Protein AF-A0A9D2WRX0-F1 (afdb_monomer)

R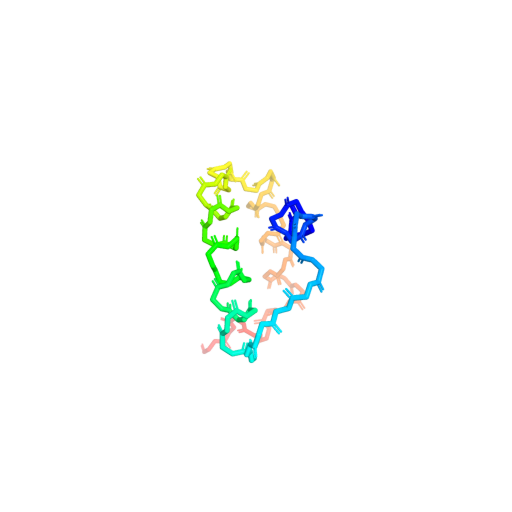adius of gyration: 18.71 Å; Cα contacts (8 Å, |Δi|>4): 11; chains: 1; bounding box: 39×17×48 Å

Secondary structure (DSSP, 8-state):
-THHHHTT-S--SSHHHHHHHHHHHHHHHHTT--SPPTTHHHHHHHHHHHTHHHH--

pLDDT: mean 90.1, std 6.88, range [58.06, 96.25]

Nearest PDB struct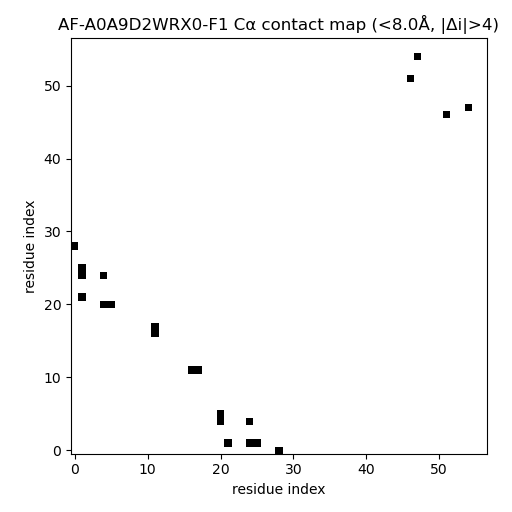ures (foldseek):
  7wtt-assembly1_R  TM=4.620E-01  e=8.871E+00  Homo sapiens

Mean predicted aligned error: 5.79 Å

Organism: NCBI:txid182264

Foldseek 3Di:
DLCVQCVVPPDDPDPVRVVVSSVVSVVVVVVVPPDDDPPVVVVVVVCCVVVVVVVDD

Structure (mmCIF, N/CA/C/O backbone):
data_AF-A0A9D2WRX0-F1
#
_entry.id   AF-A0A9D2WRX0-F1
#
loop_
_atom_site.group_PDB
_atom_site.id
_atom_site.type_symbol
_atom_site.label_atom_id
_atom_site.label_alt_id
_atom_site.label_comp_id
_atom_site.label_asym_id
_atom_site.label_entity_id
_atom_site.label_seq_id
_atom_site.pdbx_PDB_ins_code
_atom_site.Cartn_x
_atom_site.Cartn_y
_atom_site.Cartn_z
_atom_site.occupancy
_atom_site.B_iso_or_equiv
_atom_site.auth_seq_id
_atom_site.auth_comp_id
_atom_site.auth_asym_id
_atom_site.auth_atom_id
_atom_site.pdbx_PDB_model_num
ATOM 1 N N . MET A 1 1 ? 3.235 -6.414 10.715 1.00 74.50 1 MET A N 1
ATOM 2 C CA . MET A 1 1 ? 2.136 -7.303 10.276 1.00 74.50 1 MET A CA 1
ATOM 3 C C . MET A 1 1 ? 0.831 -6.883 10.931 1.00 74.50 1 MET A C 1
ATOM 5 O O . MET A 1 1 ? 0.856 -6.512 12.102 1.00 74.50 1 MET A O 1
ATOM 9 N N . VAL A 1 2 ? -0.287 -6.986 10.205 1.00 84.38 2 VAL A N 1
ATOM 10 C CA . VAL A 1 2 ? -1.644 -6.660 10.696 1.00 84.38 2 VAL A CA 1
ATOM 11 C C . VAL A 1 2 ? -2.010 -7.472 11.947 1.00 84.38 2 VAL A C 1
ATOM 13 O O . VAL A 1 2 ? -2.577 -6.926 12.886 1.00 84.38 2 VAL A O 1
ATOM 16 N N . ARG A 1 3 ? -1.535 -8.724 12.048 1.00 86.00 3 ARG A N 1
ATOM 17 C CA . ARG A 1 3 ? -1.701 -9.599 13.227 1.00 86.00 3 ARG A CA 1
ATOM 18 C C . ARG A 1 3 ? -1.259 -8.965 14.554 1.00 86.00 3 ARG A C 1
ATOM 20 O O . ARG A 1 3 ? -1.813 -9.277 15.602 1.00 86.00 3 ARG A O 1
ATOM 27 N N . LYS A 1 4 ? -0.287 -8.041 14.532 1.00 87.44 4 LYS A N 1
ATOM 28 C CA . LYS A 1 4 ? 0.143 -7.303 15.734 1.00 87.44 4 LYS A CA 1
ATOM 29 C C . LYS A 1 4 ? -0.989 -6.454 16.325 1.00 87.44 4 LYS A C 1
ATOM 31 O O . LYS A 1 4 ? -1.033 -6.294 17.540 1.00 87.44 4 LYS A O 1
ATOM 36 N N . PHE A 1 5 ? -1.856 -5.913 15.476 1.00 83.75 5 PHE A N 1
ATOM 37 C CA . PHE A 1 5 ? -2.932 -4.999 15.852 1.00 83.75 5 PHE A CA 1
ATOM 38 C C . PHE A 1 5 ? -4.244 -5.729 16.168 1.00 83.75 5 PHE A C 1
ATOM 40 O O . PHE A 1 5 ? -5.064 -5.200 16.908 1.00 83.75 5 PHE A O 1
ATOM 47 N N . THR A 1 6 ? -4.418 -6.962 15.682 1.00 85.06 6 THR A N 1
ATOM 48 C CA . THR A 1 6 ? -5.606 -7.787 15.960 1.00 85.06 6 THR A CA 1
ATOM 49 C C . THR A 1 6 ? -5.414 -8.787 17.104 1.00 85.06 6 THR A C 1
ATOM 51 O O . THR A 1 6 ? -6.393 -9.309 17.619 1.00 85.06 6 THR A O 1
ATOM 54 N N . LYS A 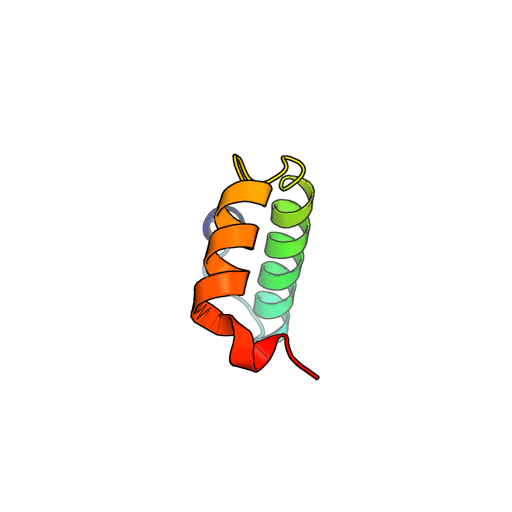1 7 ? -4.184 -9.013 17.593 1.00 84.06 7 LYS A N 1
ATOM 55 C CA . LYS A 1 7 ? -3.910 -9.988 18.674 1.00 84.06 7 LYS A CA 1
ATOM 56 C C . LYS A 1 7 ? -4.665 -9.741 19.990 1.00 84.06 7 LYS A C 1
ATOM 58 O O . LYS A 1 7 ? -4.816 -10.669 20.770 1.00 84.06 7 LYS A O 1
ATOM 63 N N . ALA A 1 8 ? -5.076 -8.499 20.258 1.00 80.12 8 ALA A N 1
ATOM 64 C CA . ALA A 1 8 ? -5.755 -8.108 21.497 1.00 80.12 8 ALA A CA 1
ATOM 65 C C . ALA A 1 8 ? -7.290 -8.188 21.407 1.00 80.12 8 ALA A C 1
ATOM 67 O O . ALA A 1 8 ? -7.963 -8.150 22.433 1.00 80.12 8 ALA A O 1
ATOM 68 N N . LYS A 1 9 ? -7.855 -8.290 20.197 1.00 81.50 9 LYS A N 1
ATOM 69 C CA . LYS A 1 9 ? -9.298 -8.420 19.966 1.00 81.50 9 LYS A CA 1
ATOM 70 C C . LYS A 1 9 ? -9.543 -9.515 18.936 1.00 81.50 9 LYS A C 1
ATOM 72 O O . LYS A 1 9 ? -9.361 -9.300 17.743 1.00 81.50 9 LYS A O 1
ATOM 77 N N . ALA A 1 10 ? -9.957 -10.680 19.429 1.00 78.62 10 ALA A N 1
ATOM 78 C CA . ALA A 1 10 ? -10.324 -11.825 18.599 1.00 78.62 10 ALA A CA 1
ATOM 79 C C . ALA A 1 10 ? -11.743 -11.707 18.015 1.00 78.62 10 ALA A C 1
ATOM 81 O O . ALA A 1 10 ? -12.012 -12.271 16.961 1.00 78.62 10 ALA A O 1
ATOM 82 N N . ILE A 1 11 ? -12.636 -10.962 18.678 1.00 86.69 11 ILE A N 1
ATOM 83 C CA . ILE A 1 11 ? -14.036 -10.789 18.275 1.00 86.69 11 ILE A CA 1
ATOM 84 C C . ILE A 1 11 ? -14.286 -9.318 17.941 1.00 86.69 11 ILE A C 1
ATOM 86 O O . ILE A 1 11 ? -13.928 -8.420 18.711 1.00 86.69 11 ILE A O 1
ATOM 90 N N . PHE A 1 12 ? -14.920 -9.093 16.793 1.00 90.12 12 PHE A N 1
ATOM 91 C CA . PHE A 1 12 ? -15.326 -7.783 16.301 1.00 90.12 12 PHE A CA 1
ATOM 92 C C . PHE A 1 12 ? -16.859 -7.715 16.250 1.00 90.12 12 PHE A C 1
ATOM 94 O O . PHE A 1 12 ? -17.474 -8.644 15.733 1.00 90.12 12 PHE A O 1
ATOM 101 N N . PRO A 1 13 ? -17.488 -6.655 16.790 1.00 91.12 13 PRO A N 1
ATOM 102 C CA . PRO A 1 13 ? -18.947 -6.555 16.878 1.00 91.12 13 PRO A CA 1
ATOM 103 C C . PRO A 1 13 ? -19.629 -6.298 15.525 1.00 91.12 13 PRO A C 1
ATOM 105 O O . PRO A 1 13 ? -20.799 -6.622 15.368 1.00 91.12 13 PRO A O 1
ATOM 108 N N . THR A 1 14 ? -18.919 -5.712 14.556 1.00 93.81 14 THR A N 1
ATOM 109 C CA . THR A 1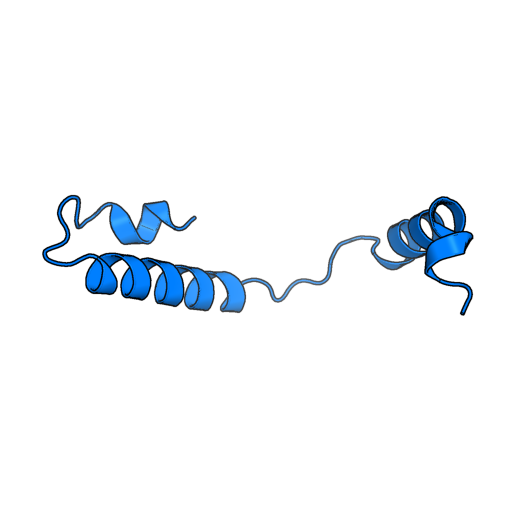 14 ? -19.429 -5.439 13.201 1.00 93.81 14 THR A CA 1
ATOM 110 C C . THR A 1 14 ? -18.333 -5.612 12.151 1.00 93.81 14 THR A C 1
ATOM 112 O O . THR A 1 14 ? -17.148 -5.441 12.454 1.00 93.81 14 THR A O 1
ATOM 115 N N . ASP A 1 15 ? -18.711 -5.879 10.900 1.00 92.06 15 ASP A N 1
ATOM 116 C CA . ASP A 1 15 ? -17.749 -6.008 9.795 1.00 92.06 15 ASP A CA 1
ATOM 117 C C . ASP A 1 15 ? -16.978 -4.696 9.527 1.00 92.06 15 ASP A C 1
ATOM 119 O O . ASP A 1 15 ? -15.770 -4.679 9.289 1.00 92.06 15 ASP A O 1
ATOM 123 N N . ASP A 1 16 ? -17.629 -3.547 9.700 1.00 94.25 16 ASP A N 1
ATOM 124 C CA . ASP A 1 16 ? -16.951 -2.255 9.555 1.00 94.25 16 ASP A CA 1
ATOM 125 C C . ASP A 1 16 ? -15.891 -2.017 10.638 1.00 94.25 16 ASP A C 1
ATOM 127 O O . ASP A 1 16 ? -14.862 -1.379 10.386 1.00 94.25 16 ASP A O 1
ATOM 131 N N . SER A 1 17 ? -16.088 -2.570 11.839 1.00 91.06 17 SER A N 1
ATOM 132 C CA . SER A 1 17 ? -15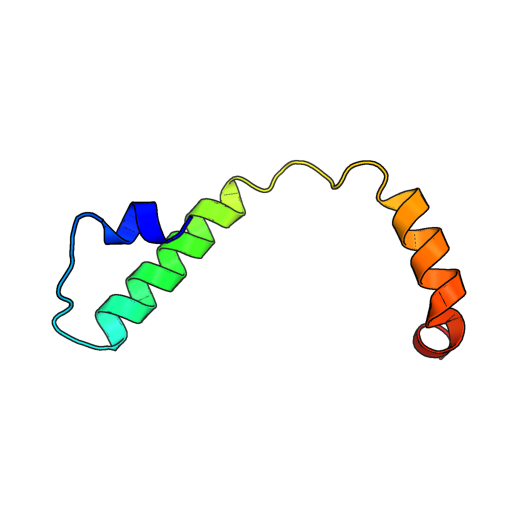.105 -2.443 12.916 1.00 91.06 17 SER A CA 1
ATOM 133 C C . SER A 1 17 ? -13.801 -3.183 12.597 1.00 91.06 17 SER A C 1
ATOM 135 O O . SER A 1 17 ? -12.722 -2.640 12.858 1.00 91.06 17 SER A O 1
ATOM 137 N N . ILE A 1 18 ? -13.866 -4.359 11.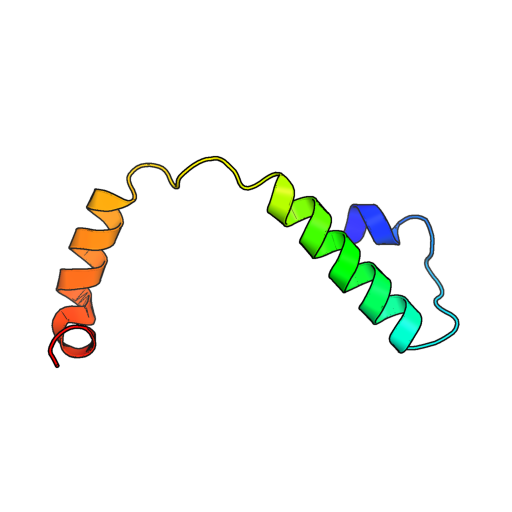957 1.00 90.62 18 ILE A N 1
ATOM 138 C CA . ILE A 1 18 ? -12.661 -5.083 11.531 1.00 90.62 18 ILE A CA 1
ATOM 139 C C . ILE A 1 18 ? -11.992 -4.388 10.340 1.00 90.62 18 ILE A C 1
ATOM 141 O O . ILE A 1 18 ? -10.773 -4.187 10.365 1.00 90.62 18 ILE A O 1
ATOM 145 N N . ARG A 1 19 ? -12.765 -3.904 9.356 1.00 93.12 19 ARG A N 1
ATOM 146 C CA . ARG A 1 19 ? -12.233 -3.140 8.210 1.00 93.12 19 ARG A CA 1
ATOM 147 C C . ARG A 1 19 ? -11.466 -1.901 8.657 1.00 93.12 19 ARG A C 1
ATOM 149 O O . ARG A 1 19 ? -10.348 -1.661 8.196 1.00 93.12 19 ARG A O 1
ATOM 156 N N . LYS A 1 20 ? -12.020 -1.145 9.610 1.00 92.56 20 LYS A N 1
ATOM 157 C CA . LYS A 1 20 ? -11.368 0.044 10.175 1.00 92.56 20 LYS A CA 1
ATOM 158 C C . LYS A 1 20 ? -10.035 -0.300 10.836 1.00 92.56 20 LYS A C 1
ATOM 160 O O . LYS A 1 20 ? -9.047 0.402 10.622 1.00 92.56 20 LYS A O 1
ATOM 165 N N . VAL A 1 21 ? -9.981 -1.384 11.608 1.00 92.25 21 VAL A N 1
ATOM 166 C CA . VAL A 1 21 ? -8.739 -1.828 12.258 1.00 92.25 21 VAL A CA 1
ATOM 167 C C . VAL A 1 21 ? -7.694 -2.247 11.229 1.00 92.25 21 VAL A C 1
ATOM 169 O O . VAL A 1 21 ? -6.533 -1.857 11.362 1.00 92.25 21 VAL A O 1
ATOM 172 N N . VAL A 1 22 ? -8.083 -2.976 10.182 1.00 92.12 22 VAL A N 1
ATOM 173 C CA . VAL A 1 22 ? -7.165 -3.361 9.099 1.00 92.12 22 VAL A CA 1
ATOM 174 C C . VAL A 1 22 ? -6.616 -2.123 8.388 1.00 92.12 22 VAL A C 1
ATOM 176 O O . VAL A 1 22 ? -5.397 -1.991 8.262 1.00 92.12 22 VAL A O 1
ATOM 179 N N . PHE A 1 23 ? -7.481 -1.180 8.007 1.00 94.00 23 PHE A N 1
ATOM 180 C CA . PHE A 1 23 ? -7.077 0.065 7.351 1.00 94.00 23 PHE A CA 1
ATOM 181 C C . PHE A 1 23 ? -6.075 0.866 8.195 1.00 94.00 23 PHE A C 1
ATOM 183 O O . PHE A 1 23 ? -4.999 1.230 7.717 1.00 94.00 23 PHE A O 1
ATOM 190 N N . LEU A 1 24 ? -6.388 1.092 9.474 1.00 94.25 24 LEU A N 1
ATOM 191 C CA . LEU A 1 24 ? -5.504 1.824 10.384 1.00 94.25 24 LEU A CA 1
ATOM 192 C C . LEU A 1 24 ? -4.174 1.091 10.605 1.00 94.25 24 LEU A C 1
ATOM 194 O O . LEU A 1 24 ? -3.122 1.727 10.658 1.00 94.25 24 LEU A O 1
ATOM 198 N N . SER A 1 25 ? -4.202 -0.242 10.668 1.00 93.50 25 SER A N 1
ATOM 199 C CA . SER A 1 25 ? -2.991 -1.059 10.798 1.00 93.50 25 SER A CA 1
ATOM 200 C C . SER A 1 25 ? -2.068 -0.894 9.594 1.00 93.50 25 SER A C 1
ATOM 202 O O . SER A 1 25 ? -0.862 -0.718 9.765 1.00 93.50 25 SER A O 1
ATOM 204 N N . VAL A 1 26 ? -2.619 -0.938 8.377 1.00 94.12 26 VAL A N 1
ATOM 205 C CA . VAL A 1 26 ? -1.849 -0.737 7.140 1.00 94.12 26 VAL A CA 1
ATOM 206 C C . VAL A 1 26 ? -1.296 0.683 7.088 1.00 94.12 26 VAL A C 1
ATOM 208 O O . VAL A 1 26 ? -0.109 0.846 6.813 1.00 94.12 26 VAL A O 1
ATOM 211 N N . LYS A 1 27 ? -2.099 1.693 7.445 1.00 94.81 27 LYS A N 1
ATOM 212 C CA . LYS A 1 27 ? -1.656 3.094 7.510 1.00 94.81 27 LYS A CA 1
ATOM 213 C C . LYS A 1 27 ? -0.450 3.276 8.439 1.00 94.81 27 LYS A C 1
ATOM 215 O O . LYS A 1 27 ? 0.515 3.932 8.060 1.00 94.81 27 LYS A O 1
ATOM 220 N N . GLU A 1 28 ? -0.466 2.673 9.628 1.00 94.06 28 GLU A N 1
ATOM 221 C CA . GLU A 1 28 ? 0.665 2.740 10.569 1.00 94.06 28 GLU A CA 1
ATOM 222 C C . GLU A 1 28 ? 1.896 1.952 10.107 1.00 94.06 28 GLU A C 1
ATOM 224 O O . GLU A 1 28 ? 3.030 2.354 10.369 1.00 94.06 28 GLU A O 1
ATOM 229 N N . ILE A 1 29 ? 1.705 0.825 9.417 1.00 93.31 29 ILE A N 1
ATOM 230 C CA . ILE A 1 29 ? 2.817 0.053 8.850 1.00 93.31 29 ILE A CA 1
ATOM 231 C C . ILE A 1 29 ? 3.470 0.831 7.702 1.00 93.31 29 ILE A C 1
ATOM 233 O O . ILE A 1 29 ? 4.695 0.934 7.672 1.00 93.31 29 ILE A O 1
ATOM 237 N N . ALA A 1 30 ? 2.666 1.420 6.816 1.00 93.69 30 ALA A N 1
ATOM 238 C CA . ALA A 1 30 ? 3.134 2.186 5.665 1.00 93.69 30 ALA A CA 1
ATOM 239 C C . ALA A 1 30 ? 3.985 3.397 6.077 1.00 93.69 30 ALA A C 1
ATOM 241 O O . ALA A 1 30 ? 4.991 3.673 5.435 1.00 93.69 30 ALA A O 1
ATOM 242 N N . LYS A 1 31 ? 3.672 4.057 7.204 1.00 94.50 31 LYS A N 1
ATOM 243 C CA . LYS A 1 31 ? 4.513 5.137 7.762 1.00 94.50 31 LYS A CA 1
ATOM 244 C C . LYS A 1 31 ? 5.962 4.717 8.028 1.00 94.50 31 LYS A C 1
ATOM 246 O O . LYS A 1 31 ? 6.841 5.568 8.068 1.00 94.50 31 LYS A O 1
ATOM 251 N N . LYS A 1 32 ? 6.217 3.425 8.254 1.00 92.62 32 LYS A N 1
ATOM 252 C CA . LYS A 1 32 ? 7.563 2.893 8.518 1.00 92.62 32 LYS A CA 1
ATOM 253 C C . LYS A 1 32 ? 8.304 2.493 7.245 1.00 92.62 32 LYS A C 1
ATOM 255 O O . LYS A 1 32 ? 9.489 2.180 7.316 1.00 92.62 32 LYS A O 1
ATOM 260 N N . TRP A 1 33 ? 7.631 2.468 6.097 1.00 92.56 33 TRP A N 1
ATOM 261 C CA . TRP A 1 33 ? 8.225 2.132 4.803 1.00 92.56 33 TRP A CA 1
ATOM 262 C C . TRP A 1 33 ? 8.882 3.364 4.182 1.00 92.56 33 TRP A C 1
ATOM 264 O O . TRP A 1 33 ? 8.455 3.865 3.149 1.00 92.56 33 TRP A O 1
ATOM 274 N N . THR A 1 34 ? 9.908 3.878 4.855 1.00 93.19 34 THR A N 1
ATOM 275 C CA . THR A 1 34 ? 10.646 5.070 4.418 1.00 93.19 34 THR A CA 1
ATOM 276 C C . THR A 1 34 ? 11.912 4.734 3.642 1.00 93.19 34 THR A C 1
ATOM 278 O O . THR A 1 34 ? 12.432 5.582 2.924 1.00 93.19 34 THR A O 1
ATOM 281 N N . MET A 1 35 ? 12.428 3.509 3.777 1.00 93.44 35 MET 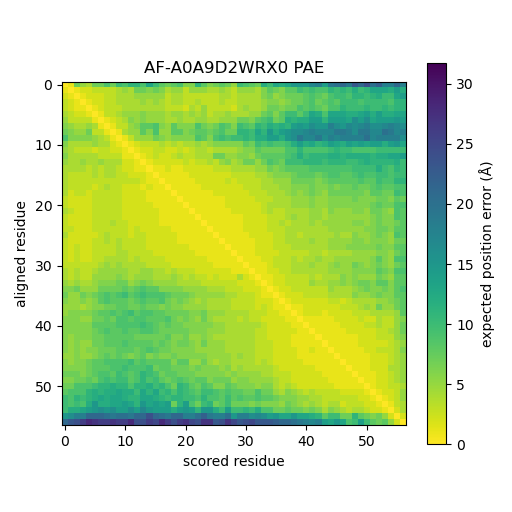A N 1
ATOM 282 C CA . MET A 1 35 ? 13.645 3.121 3.075 1.00 93.44 35 MET A CA 1
ATOM 283 C C . MET A 1 35 ? 13.360 2.844 1.595 1.00 93.44 35 MET A C 1
ATOM 285 O O . MET A 1 35 ? 12.445 2.071 1.294 1.00 93.44 35 MET A O 1
ATOM 289 N N . PRO A 1 36 ? 14.167 3.402 0.675 1.00 90.62 36 PRO A N 1
ATOM 290 C CA . PRO A 1 36 ? 14.077 3.056 -0.733 1.00 90.62 36 PRO A CA 1
ATOM 291 C C . PRO A 1 36 ? 14.457 1.588 -0.953 1.00 90.62 36 PRO A C 1
ATOM 293 O O . PRO A 1 36 ? 15.266 1.009 -0.222 1.00 90.62 36 PRO A O 1
ATOM 296 N N . VAL A 1 37 ? 13.881 0.982 -1.991 1.00 93.31 37 VAL A N 1
ATOM 297 C CA . VAL A 1 37 ? 14.194 -0.399 -2.367 1.00 93.31 37 VAL A CA 1
ATOM 298 C C . VAL A 1 37 ? 15.651 -0.482 -2.823 1.00 93.31 37 VAL A C 1
ATOM 300 O O . VAL A 1 37 ? 16.098 0.265 -3.697 1.00 93.31 37 VAL A O 1
ATOM 303 N N . ARG A 1 38 ? 16.409 -1.407 -2.230 1.00 94.31 38 ARG A N 1
ATOM 304 C CA . ARG A 1 38 ? 17.819 -1.611 -2.569 1.00 94.31 38 ARG A CA 1
ATOM 305 C C . ARG A 1 38 ? 17.947 -2.049 -4.029 1.00 94.31 38 ARG A C 1
ATOM 307 O O . ARG A 1 38 ? 17.240 -2.950 -4.463 1.00 94.31 38 ARG A O 1
ATOM 314 N N . ASN A 1 39 ? 18.879 -1.434 -4.759 1.00 95.06 39 ASN A N 1
ATOM 315 C CA . ASN A 1 39 ? 19.168 -1.724 -6.170 1.00 95.06 39 ASN A CA 1
ATOM 316 C C . ASN A 1 39 ? 17.968 -1.531 -7.120 1.00 95.06 39 ASN A C 1
ATOM 318 O O . ASN A 1 39 ? 17.930 -2.143 -8.187 1.00 95.06 39 ASN A O 1
ATOM 322 N N . TRP A 1 40 ? 17.008 -0.664 -6.768 1.00 95.12 40 TRP A N 1
ATOM 323 C CA . TRP A 1 40 ? 15.801 -0.454 -7.576 1.00 95.12 40 TRP A CA 1
ATOM 324 C C . TRP A 1 40 ? 16.096 -0.074 -9.031 1.00 95.12 40 TRP A C 1
ATOM 326 O O . TRP A 1 40 ? 15.454 -0.600 -9.928 1.00 95.12 40 TRP A O 1
ATOM 336 N N . ALA A 1 41 ? 17.110 0.758 -9.286 1.00 93.44 41 ALA A N 1
ATOM 337 C CA . ALA A 1 41 ? 17.482 1.156 -10.646 1.00 93.44 41 ALA A CA 1
ATOM 338 C C . ALA A 1 41 ? 17.870 -0.037 -11.545 1.00 93.44 41 ALA A C 1
ATOM 340 O O . ALA A 1 41 ? 17.507 -0.070 -12.717 1.00 93.44 41 ALA A O 1
ATOM 341 N N . MET A 1 42 ? 18.566 -1.034 -10.989 1.00 96.25 42 MET A N 1
ATOM 342 C CA . MET A 1 42 ? 18.971 -2.238 -11.722 1.00 96.25 42 MET A CA 1
ATOM 343 C C . MET A 1 42 ? 17.790 -3.187 -11.950 1.00 96.25 42 MET A C 1
A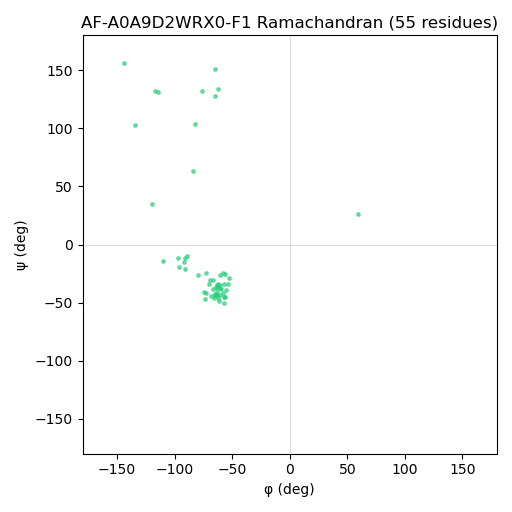TOM 345 O O . MET A 1 42 ? 17.642 -3.744 -13.031 1.00 96.25 42 MET A O 1
ATOM 349 N N . ALA A 1 43 ? 16.924 -3.355 -10.948 1.00 95.44 43 ALA A N 1
ATOM 350 C CA . ALA A 1 43 ? 15.699 -4.135 -11.119 1.00 95.44 43 ALA A CA 1
ATOM 351 C C . ALA A 1 43 ? 14.777 -3.486 -12.164 1.00 95.44 43 ALA A C 1
ATOM 353 O O . ALA A 1 43 ? 14.214 -4.166 -13.017 1.00 95.44 43 ALA A O 1
ATOM 354 N N . TYR A 1 44 ? 14.670 -2.159 -12.135 1.00 94.06 44 TYR A N 1
ATOM 355 C CA . TYR A 1 44 ? 13.864 -1.392 -13.072 1.00 94.06 44 TYR A CA 1
ATOM 356 C C . TYR A 1 44 ? 14.359 -1.523 -14.515 1.00 94.06 44 TYR A C 1
ATOM 358 O O . TYR A 1 44 ? 13.544 -1.744 -15.407 1.00 94.06 44 TYR A O 1
ATOM 366 N N . SER A 1 45 ? 15.674 -1.455 -14.758 1.00 94.50 45 SER A N 1
ATOM 367 C CA . SER A 1 45 ? 16.219 -1.650 -16.108 1.00 94.50 45 SER A CA 1
ATOM 368 C C . SER A 1 45 ? 15.945 -3.056 -16.648 1.00 94.50 45 SER A C 1
ATOM 370 O O . SER A 1 45 ? 15.613 -3.203 -17.821 1.00 94.50 45 SER A O 1
ATOM 372 N N . GLN A 1 46 ? 15.996 -4.084 -15.798 1.00 95.56 46 GLN A N 1
ATOM 373 C CA . GLN A 1 46 ? 15.617 -5.446 -16.182 1.00 95.56 46 GLN A CA 1
ATOM 374 C C . GLN A 1 46 ? 14.121 -5.554 -16.502 1.00 95.56 46 GLN A C 1
ATOM 376 O O . GLN A 1 46 ? 13.762 -6.108 -17.538 1.00 95.56 46 GLN A O 1
ATOM 381 N N . ILE A 1 47 ? 13.249 -4.990 -15.657 1.00 95.00 47 ILE A N 1
ATOM 382 C CA . ILE A 1 47 ? 11.793 -4.967 -15.885 1.00 95.00 47 ILE A CA 1
ATOM 383 C C . ILE A 1 47 ? 11.462 -4.276 -17.214 1.00 95.00 47 ILE A C 1
ATOM 385 O O . ILE A 1 47 ? 10.639 -4.781 -17.973 1.00 95.00 47 ILE A O 1
ATOM 389 N N . MET A 1 48 ? 12.136 -3.166 -17.517 1.00 94.00 48 MET A N 1
ATOM 390 C CA . MET A 1 48 ? 11.978 -2.439 -18.777 1.00 94.00 48 MET A CA 1
ATOM 391 C C . MET A 1 48 ? 12.330 -3.279 -20.005 1.00 94.00 48 MET A C 1
ATOM 393 O O . MET A 1 48 ? 11.656 -3.174 -21.022 1.00 94.00 48 MET A O 1
ATOM 397 N N . ILE A 1 49 ? 13.358 -4.126 -19.915 1.00 94.25 49 ILE A N 1
ATOM 398 C CA . ILE A 1 49 ? 13.754 -5.013 -21.016 1.00 94.25 49 ILE A CA 1
ATOM 399 C C . ILE A 1 49 ? 12.750 -6.163 -21.172 1.00 94.25 49 ILE A C 1
ATOM 401 O O . ILE A 1 49 ? 12.317 -6.448 -22.285 1.00 94.25 49 ILE A O 1
ATOM 405 N N . PHE A 1 50 ? 12.366 -6.821 -20.072 1.00 95.12 50 PHE A N 1
ATOM 406 C CA . PHE A 1 50 ? 11.476 -7.989 -20.117 1.00 95.12 50 PHE A CA 1
ATOM 407 C C . PHE A 1 50 ? 10.038 -7.656 -20.519 1.00 95.12 50 PHE A C 1
ATOM 409 O O . PHE A 1 50 ? 9.373 -8.498 -21.115 1.00 95.12 50 PHE A O 1
ATOM 416 N N . PHE A 1 51 ? 9.566 -6.456 -20.185 1.00 93.88 51 PHE A N 1
ATOM 417 C CA . PHE A 1 51 ? 8.198 -6.004 -20.447 1.00 93.88 51 PHE A CA 1
ATOM 418 C C . PHE A 1 51 ? 8.177 -4.764 -21.345 1.00 93.88 51 PHE A C 1
ATOM 420 O O . PHE A 1 51 ? 7.347 -3.874 -21.157 1.00 93.88 51 PHE A O 1
ATOM 427 N N . ALA A 1 52 ? 9.117 -4.670 -22.290 1.00 90.31 52 ALA A N 1
ATOM 428 C CA . ALA A 1 52 ? 9.262 -3.515 -23.177 1.00 90.31 52 ALA A CA 1
ATOM 429 C C . ALA A 1 52 ? 7.958 -3.167 -23.923 1.00 90.31 52 ALA A C 1
ATOM 431 O O . ALA A 1 52 ? 7.640 -1.995 -24.109 1.00 90.31 52 ALA A O 1
ATOM 432 N N . ASP A 1 53 ? 7.162 -4.180 -24.270 1.00 91.56 53 ASP A N 1
ATOM 433 C CA . ASP A 1 53 ? 5.840 -4.073 -24.897 1.00 91.56 53 ASP A CA 1
ATOM 434 C C . ASP A 1 53 ? 4.812 -3.306 -24.050 1.00 91.56 53 ASP A C 1
ATOM 436 O O . ASP A 1 53 ? 3.879 -2.715 -24.584 1.00 91.56 53 ASP A O 1
ATOM 440 N N . ARG A 1 54 ? 4.983 -3.288 -22.725 1.00 88.75 54 ARG A N 1
ATOM 441 C CA . ARG A 1 54 ? 4.083 -2.611 -21.775 1.00 88.75 54 ARG A CA 1
ATOM 442 C C . ARG A 1 54 ? 4.502 -1.170 -21.490 1.00 88.75 54 ARG A C 1
ATOM 444 O O . ARG A 1 54 ? 3.739 -0.435 -20.864 1.00 88.75 54 ARG A O 1
ATOM 451 N N . PHE A 1 55 ? 5.708 -0.790 -21.911 1.00 81.31 55 PHE A N 1
ATOM 452 C CA . PHE A 1 55 ? 6.276 0.549 -21.740 1.00 81.31 55 PHE A CA 1
ATOM 453 C C . PHE A 1 55 ? 6.387 1.332 -23.054 1.00 81.31 55 PHE A C 1
ATOM 455 O O . PHE A 1 55 ? 6.568 2.547 -23.011 1.00 81.31 55 PHE A O 1
ATOM 462 N N . ALA A 1 56 ? 6.251 0.666 -24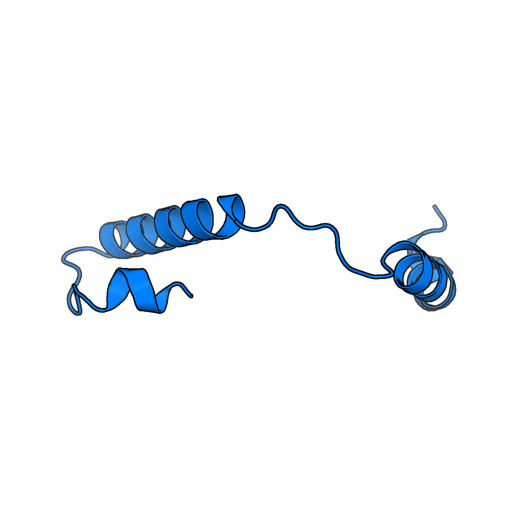.201 1.00 72.25 56 ALA A N 1
ATOM 463 C CA . ALA A 1 56 ? 6.093 1.306 -25.499 1.00 72.25 56 ALA A CA 1
ATOM 464 C C . ALA A 1 56 ? 4.616 1.698 -25.704 1.00 72.25 56 ALA A C 1
ATOM 466 O O . ALA A 1 56 ? 3.773 0.836 -25.951 1.00 72.25 56 ALA A O 1
ATOM 467 N N . ALA A 1 57 ? 4.313 2.990 -25.558 1.00 58.06 57 ALA A N 1
ATOM 468 C CA . ALA A 1 57 ? 3.078 3.615 -26.036 1.00 58.06 57 ALA A CA 1
ATOM 469 C C . ALA A 1 57 ? 3.339 4.316 -27.373 1.00 58.06 57 ALA A C 1
ATOM 471 O O . ALA A 1 57 ? 4.447 4.887 -27.514 1.00 58.06 57 ALA A O 1
#

Solvent-accessible surface area (backbone atoms only — not comparable to full-atom values): 3679 Å² total; per-residue (Å²): 115,62,64,75,74,42,72,87,53,91,75,68,97,45,74,68,59,49,53,51,52,53,53,53,42,50,56,61,52,54,73,69,67,72,73,76,69,83,65,46,69,63,54,49,56,50,50,48,64,78,43,39,80,82,71,61,127

Sequence (57 aa):
MVRKFTKAKAIFPTDDSIRKVVFLSVKEIAKKWTMPVRNWAMAYSQIMIFFADRFAA